Protein AF-X1R848-F1 (afdb_monomer)

Mean predicted aligned error: 7.45 Å

pLDDT: mean 89.84, std 11.19, range [42.41, 97.81]

Foldseek 3Di:
DDPPVDKDFDDDPNHTDDIDDDDDPVCVVVVVVVVVVVVVVVVVVVVVVVCVVVVVVPDDPVNVVVVVVVVVVVVVD

Nearest PDB structures (foldseek):
  3die-assembly1_B  TM=4.370E-01  e=2.343E+00  Staphylococcus aureus
  6mos-assembly1_A  TM=4.691E-01  e=4.380E+00  Thermosipho africanus TCF52B

Sequence (77 aa):
QLKVDKDIIITSNGKPIAILYPVEQDNLESSLITLRRARALLAMEDIQKEAVNKGLDKTTEEEIEKEIKAMRLERSR

Organism: NCBI:txid412755

Secondary structure (DSSP, 8-state):
-----SPEEEEETTEEEEEE----TTTHHHHHHHHHHHHHHHHHHHHHHHHHHTTGGG--HHHHHHHHHHHHHHHH-

Radius of gyration: 20.95 Å; Cα contacts (8 Å, |Δi|>4): 32; chains: 1; bounding box: 44×43×50 Å

Solvent-accessible surface area (backbone atoms only — not comparable to full-atom values): 4786 Å² total; per-residue (Å²): 1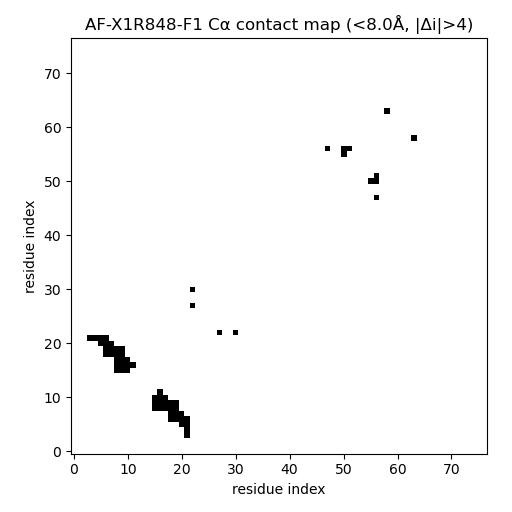34,88,84,65,92,58,75,42,79,40,63,57,96,89,37,83,75,48,74,49,72,77,73,50,93,91,43,40,68,64,50,51,53,50,55,52,50,53,52,50,52,54,54,48,50,53,51,50,53,51,29,50,76,69,64,61,71,70,76,45,73,66,60,52,52,52,52,53,51,53,56,54,53,60,74,74,109

Structure (mmCIF, N/CA/C/O backbone):
data_AF-X1R848-F1
#
_entry.id   AF-X1R848-F1
#
loop_
_atom_site.group_PDB
_atom_site.id
_atom_site.type_symbol
_atom_site.label_atom_id
_atom_site.label_alt_id
_atom_site.label_comp_id
_atom_site.label_asym_id
_atom_site.label_entity_id
_atom_site.label_seq_id
_atom_site.pdbx_PDB_ins_code
_atom_site.Cartn_x
_atom_site.Cartn_y
_atom_site.Cartn_z
_atom_site.occupancy
_atom_site.B_iso_or_equiv
_atom_site.auth_seq_id
_atom_site.auth_comp_id
_atom_site.auth_asym_id
_atom_site.auth_atom_id
_atom_site.pdbx_PDB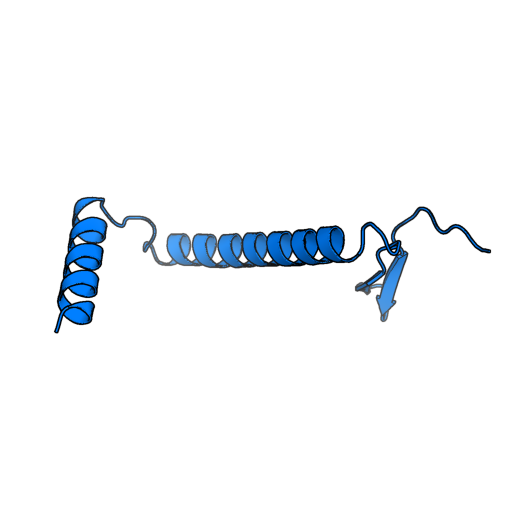_model_num
ATOM 1 N N . GLN A 1 1 ? 18.631 -5.282 -31.203 1.00 42.41 1 GLN A N 1
ATOM 2 C CA . GLN A 1 1 ? 17.954 -4.898 -29.946 1.00 42.41 1 GLN A CA 1
ATOM 3 C C . GLN A 1 1 ? 17.699 -6.168 -29.152 1.00 42.41 1 GLN A C 1
ATOM 5 O O . GLN A 1 1 ? 17.118 -7.089 -29.709 1.00 42.41 1 GLN A O 1
ATOM 10 N N . LEU A 1 2 ? 18.184 -6.254 -27.911 1.00 47.28 2 LEU A N 1
ATOM 11 C CA . LEU A 1 2 ? 17.823 -7.344 -27.002 1.00 47.28 2 LEU A CA 1
ATOM 12 C C . LEU A 1 2 ? 16.446 -7.020 -26.415 1.00 47.28 2 LEU A C 1
ATOM 14 O O . LEU A 1 2 ? 16.331 -6.091 -25.622 1.00 47.28 2 LEU A O 1
ATOM 18 N N . LYS A 1 3 ? 15.411 -7.753 -26.838 1.00 53.84 3 LYS A N 1
ATOM 19 C CA . LYS A 1 3 ? 14.126 -7.778 -26.135 1.00 53.84 3 LYS A CA 1
ATOM 20 C C . LYS A 1 3 ? 14.299 -8.676 -24.919 1.00 53.84 3 LYS A C 1
ATOM 22 O O . LYS A 1 3 ? 14.419 -9.892 -25.055 1.00 53.84 3 LYS A O 1
ATOM 27 N N . VAL A 1 4 ? 14.446 -8.064 -23.751 1.00 60.84 4 VAL A N 1
ATOM 28 C CA . VAL A 1 4 ? 14.461 -8.786 -22.482 1.00 60.84 4 VAL A CA 1
ATOM 29 C C . VAL A 1 4 ? 13.044 -8.727 -21.929 1.00 60.84 4 VAL A C 1
ATOM 31 O O . VAL A 1 4 ? 12.671 -7.763 -21.276 1.00 60.84 4 VAL A O 1
ATOM 34 N N . ASP A 1 5 ? 12.262 -9.766 -22.214 1.00 61.31 5 ASP A N 1
ATOM 35 C CA . ASP A 1 5 ? 10.850 -9.872 -21.811 1.00 61.31 5 ASP A CA 1
ATOM 36 C C . ASP A 1 5 ? 10.679 -10.408 -20.371 1.00 61.31 5 ASP A C 1
ATOM 38 O O . ASP A 1 5 ? 9.624 -10.928 -20.010 1.00 61.31 5 ASP A O 1
ATOM 42 N N . LYS A 1 6 ? 11.736 -10.373 -19.546 1.00 72.94 6 LYS A N 1
ATOM 43 C CA . LYS A 1 6 ? 11.737 -10.934 -18.186 1.00 72.94 6 LYS A CA 1
ATOM 44 C C . LYS A 1 6 ? 12.388 -9.989 -17.186 1.00 72.94 6 LYS A C 1
ATOM 46 O O . LYS A 1 6 ? 13.424 -9.396 -17.481 1.00 72.94 6 LYS A O 1
ATOM 51 N N . ASP A 1 7 ? 11.824 -9.943 -15.985 1.00 84.44 7 ASP A N 1
ATOM 52 C CA . ASP A 1 7 ? 12.421 -9.264 -14.836 1.00 84.44 7 ASP A CA 1
ATOM 53 C C . ASP A 1 7 ? 13.798 -9.856 -14.517 1.00 84.44 7 ASP A C 1
ATOM 55 O O . ASP A 1 7 ? 13.984 -11.078 -14.496 1.00 84.44 7 ASP A O 1
ATOM 59 N N . ILE A 1 8 ? 14.771 -8.987 -14.241 1.00 89.88 8 ILE A N 1
ATOM 60 C CA . ILE A 1 8 ? 16.125 -9.391 -13.850 1.00 89.88 8 ILE A CA 1
ATOM 61 C C . ILE A 1 8 ? 16.281 -9.195 -12.345 1.00 89.88 8 ILE A C 1
ATOM 63 O O . ILE A 1 8 ? 16.099 -8.094 -11.831 1.00 89.88 8 ILE A O 1
ATOM 67 N N . ILE A 1 9 ? 16.691 -10.245 -11.634 1.00 90.00 9 ILE A N 1
ATOM 68 C CA . ILE A 1 9 ? 17.042 -10.159 -10.213 1.00 90.00 9 ILE A CA 1
ATOM 69 C C . ILE A 1 9 ? 18.541 -9.882 -10.093 1.00 90.00 9 ILE A C 1
ATOM 71 O O . ILE A 1 9 ? 19.369 -10.658 -10.568 1.00 90.00 9 ILE A O 1
ATOM 75 N N . ILE A 1 10 ? 18.894 -8.787 -9.425 1.00 92.62 10 ILE A N 1
ATOM 76 C CA . ILE A 1 10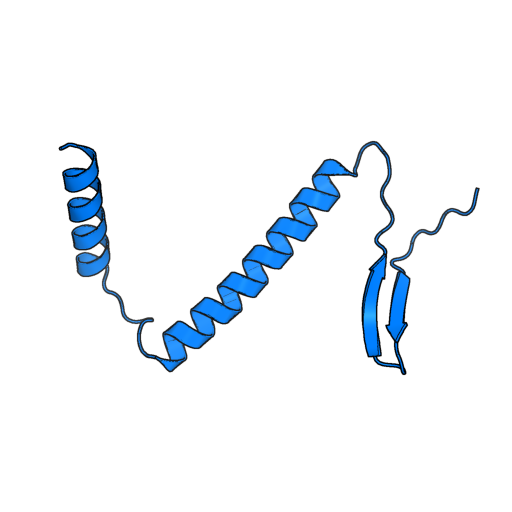 ? 20.274 -8.429 -9.100 1.00 92.62 10 ILE A CA 1
ATOM 77 C C . ILE A 1 10 ? 20.566 -8.929 -7.685 1.00 92.62 10 ILE A C 1
ATOM 79 O O . ILE A 1 10 ? 19.858 -8.582 -6.735 1.00 92.62 10 ILE A O 1
ATOM 83 N N . THR A 1 11 ? 21.621 -9.730 -7.530 1.00 95.44 11 THR A N 1
ATOM 84 C CA . THR A 1 11 ? 22.019 -10.330 -6.247 1.00 95.44 11 THR A CA 1
ATOM 85 C C . THR A 1 11 ? 23.399 -9.859 -5.790 1.00 95.44 11 THR A C 1
ATOM 87 O O . THR A 1 11 ? 24.295 -9.709 -6.615 1.00 95.44 11 THR A O 1
ATOM 90 N N . SER A 1 12 ? 23.604 -9.735 -4.478 1.00 93.81 12 SER A N 1
ATOM 91 C CA . SER A 1 12 ? 24.918 -9.583 -3.839 1.00 93.81 12 SER A CA 1
ATOM 92 C C . SER A 1 12 ? 25.131 -10.725 -2.848 1.00 93.81 12 SER A C 1
ATOM 94 O O . SER A 1 12 ? 24.278 -10.971 -1.996 1.00 93.81 12 SER A O 1
ATOM 96 N N . ASN A 1 13 ? 26.237 -11.465 -2.980 1.00 94.50 13 ASN A N 1
ATOM 97 C CA . ASN A 1 13 ? 26.548 -12.648 -2.161 1.00 94.50 13 ASN A CA 1
ATOM 98 C C . ASN A 1 13 ? 25.396 -13.674 -2.093 1.00 94.50 13 ASN A C 1
ATOM 100 O O . ASN A 1 13 ? 25.060 -14.182 -1.024 1.00 94.50 13 ASN A O 1
ATOM 104 N N . GLY A 1 14 ? 24.741 -13.930 -3.230 1.00 93.56 14 GLY A N 1
ATOM 105 C CA . GLY A 1 14 ? 23.610 -14.861 -3.326 1.00 93.56 14 GLY A CA 1
ATOM 106 C C . GLY A 1 14 ? 22.284 -14.339 -2.756 1.00 93.56 14 GLY A C 1
ATOM 107 O O . GLY A 1 14 ? 21.288 -15.054 -2.811 1.00 93.56 14 GLY A O 1
ATOM 108 N N . LYS A 1 15 ? 22.237 -13.103 -2.238 1.00 94.56 15 LYS A N 1
ATOM 109 C CA . LYS A 1 15 ? 21.014 -12.475 -1.719 1.00 94.56 15 LYS A CA 1
ATOM 110 C C . LYS A 1 15 ? 20.469 -11.444 -2.713 1.00 94.56 15 LYS A C 1
ATOM 112 O O . LYS A 1 15 ? 21.248 -10.607 -3.173 1.00 94.56 15 LYS A O 1
ATOM 117 N N . PRO A 1 16 ? 19.168 -11.458 -3.047 1.00 93.38 16 PRO A N 1
ATOM 118 C CA . PRO A 1 16 ? 18.554 -10.417 -3.868 1.00 93.38 16 PRO A CA 1
ATOM 119 C C . PRO A 1 16 ? 18.718 -9.031 -3.237 1.00 93.38 16 PRO A C 1
ATOM 121 O O . PRO A 1 16 ? 18.424 -8.851 -2.057 1.00 93.38 16 PRO A O 1
ATOM 124 N N . ILE A 1 17 ? 19.185 -8.062 -4.026 1.00 94.69 17 ILE A N 1
ATOM 125 C CA . ILE A 1 17 ? 19.347 -6.661 -3.607 1.00 94.69 17 ILE A CA 1
ATOM 126 C C . ILE A 1 17 ? 18.551 -5.681 -4.470 1.00 94.69 17 ILE A C 1
ATOM 128 O O 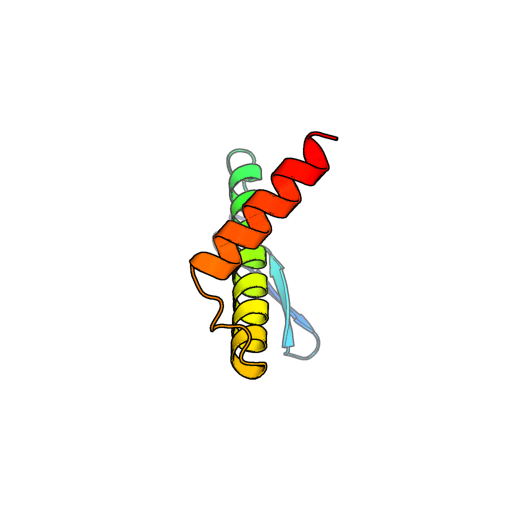. ILE A 1 17 ? 18.258 -4.578 -4.015 1.00 94.69 17 ILE A O 1
ATOM 132 N N . ALA A 1 18 ? 18.194 -6.059 -5.699 1.00 91.06 18 ALA A N 1
ATOM 133 C CA . ALA A 1 18 ? 17.365 -5.240 -6.575 1.00 91.06 18 ALA A CA 1
ATOM 134 C C . ALA A 1 18 ? 16.665 -6.089 -7.643 1.00 91.06 18 ALA A C 1
ATOM 136 O O . ALA A 1 18 ? 17.067 -7.218 -7.929 1.00 91.06 18 ALA A O 1
ATOM 137 N N . ILE A 1 19 ? 15.629 -5.510 -8.245 1.00 88.44 19 ILE A N 1
ATOM 138 C CA . ILE A 1 19 ? 14.930 -6.045 -9.413 1.00 88.44 19 ILE A CA 1
ATOM 139 C C . ILE A 1 19 ? 15.015 -4.983 -10.509 1.00 88.44 19 ILE A C 1
ATOM 141 O O . ILE A 1 19 ? 14.747 -3.808 -10.252 1.00 88.44 19 ILE A O 1
ATOM 145 N N . LEU A 1 20 ? 15.401 -5.392 -11.714 1.00 88.81 20 LEU A N 1
ATOM 146 C CA . LEU A 1 20 ? 15.310 -4.583 -12.920 1.00 88.81 20 LEU A CA 1
ATOM 147 C C . LEU A 1 20 ? 14.041 -4.997 -13.666 1.00 88.81 20 LEU A C 1
ATOM 149 O O . LEU A 1 20 ? 13.937 -6.136 -14.125 1.00 88.81 20 LEU A O 1
ATOM 153 N N . TYR A 1 21 ? 13.094 -4.072 -13.764 1.00 83.94 21 TYR A N 1
ATOM 154 C CA . TYR A 1 21 ? 11.843 -4.268 -14.488 1.00 83.94 21 TYR A CA 1
ATOM 155 C C . TYR A 1 21 ? 11.947 -3.578 -15.857 1.00 83.94 21 TYR A C 1
ATOM 157 O O . TYR A 1 21 ? 12.265 -2.381 -15.891 1.00 83.94 21 TYR A O 1
ATOM 165 N N . PRO A 1 22 ? 11.741 -4.294 -16.976 1.00 82.75 22 PRO A N 1
ATOM 166 C CA . PRO A 1 22 ? 11.772 -3.685 -18.297 1.00 82.75 22 PRO A CA 1
ATOM 167 C C . PRO A 1 22 ? 10.594 -2.719 -18.460 1.00 82.75 22 PRO A C 1
ATOM 169 O O . PRO A 1 22 ? 9.458 -3.031 -18.119 1.00 82.75 22 PRO A O 1
ATOM 172 N N . VAL A 1 23 ? 10.874 -1.537 -19.000 1.00 85.75 23 VAL A N 1
ATOM 173 C CA . VAL A 1 23 ? 9.872 -0.503 -19.283 1.00 85.75 23 VAL A CA 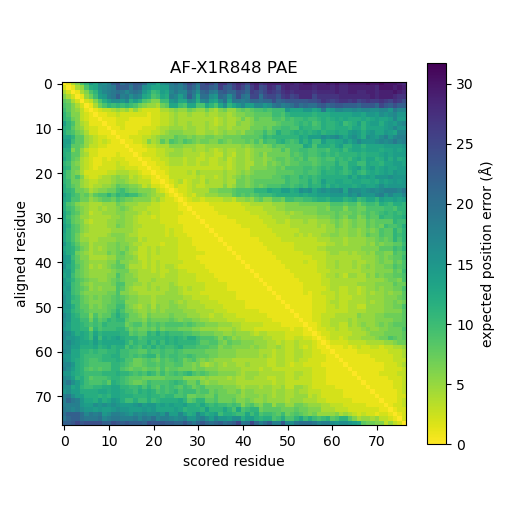1
ATOM 174 C C . VAL A 1 23 ? 10.036 -0.012 -20.714 1.00 85.75 23 VAL A C 1
ATOM 176 O O . VAL A 1 23 ? 11.151 0.073 -21.230 1.00 85.75 23 VAL A O 1
ATOM 179 N N . GLU A 1 24 ? 8.918 0.329 -21.339 1.00 86.25 24 GLU A N 1
ATOM 180 C CA . GLU A 1 24 ? 8.844 0.998 -22.635 1.00 86.25 24 GLU A CA 1
ATOM 181 C C . GLU A 1 24 ? 8.332 2.433 -22.436 1.00 86.25 24 GLU A C 1
ATOM 183 O O . GLU A 1 24 ? 7.822 2.796 -21.372 1.00 86.25 24 GLU A O 1
ATOM 188 N N . GLN A 1 25 ? 8.506 3.293 -23.442 1.00 82.19 25 GLN A N 1
ATOM 189 C CA . GLN A 1 25 ? 8.174 4.717 -23.319 1.00 82.19 25 GLN A CA 1
ATOM 190 C C . GLN A 1 25 ? 6.686 4.958 -23.011 1.00 82.19 25 GLN A C 1
ATOM 192 O O . GLN A 1 25 ? 6.348 5.920 -22.325 1.00 82.19 25 GLN A O 1
ATOM 197 N N . ASP A 1 26 ? 5.809 4.085 -23.496 1.00 88.88 26 ASP A N 1
ATOM 198 C CA . ASP A 1 26 ? 4.36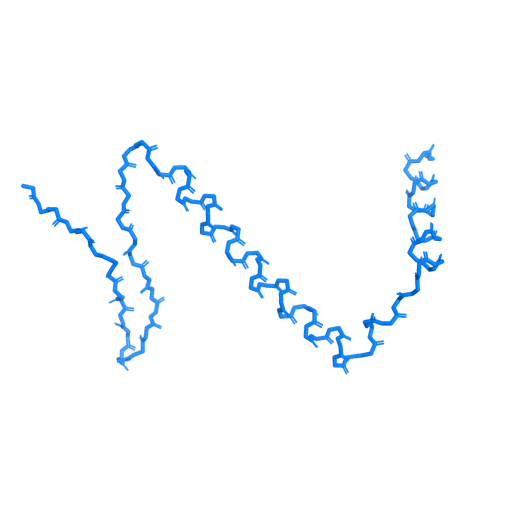1 4.156 -23.313 1.00 88.88 26 ASP A CA 1
ATOM 199 C C . ASP A 1 26 ? 3.887 3.665 -21.934 1.00 88.88 26 ASP A C 1
ATOM 201 O O . ASP A 1 26 ? 2.817 4.067 -21.478 1.00 88.88 26 ASP A O 1
ATOM 205 N N . ASN A 1 27 ? 4.684 2.842 -21.244 1.00 85.12 27 ASN A N 1
ATOM 206 C CA . ASN A 1 27 ? 4.297 2.195 -19.990 1.00 85.12 27 ASN A CA 1
ATOM 207 C C . ASN A 1 27 ? 5.129 2.619 -18.768 1.00 85.12 27 ASN A C 1
ATOM 209 O O . ASN A 1 27 ? 4.837 2.173 -17.652 1.00 85.12 27 ASN A O 1
ATOM 213 N N . LEU A 1 28 ? 6.138 3.479 -18.943 1.00 88.25 28 LEU A N 1
ATOM 214 C CA . LEU A 1 28 ? 7.036 3.921 -17.873 1.00 88.25 28 LEU A CA 1
ATOM 215 C C . LEU A 1 28 ? 6.274 4.499 -16.670 1.00 88.25 28 LEU A C 1
ATOM 217 O O . LEU A 1 28 ? 6.449 4.036 -15.542 1.00 88.25 28 LEU A O 1
ATOM 221 N N . GLU A 1 29 ? 5.402 5.482 -16.904 1.00 91.88 29 GLU A N 1
ATOM 222 C CA . GLU A 1 29 ? 4.662 6.171 -15.838 1.00 91.88 29 GLU A CA 1
ATOM 223 C C . GLU A 1 29 ? 3.705 5.226 -15.102 1.00 91.88 29 GLU A C 1
ATOM 225 O O . GLU A 1 29 ? 3.696 5.164 -13.870 1.00 91.88 29 GLU A O 1
ATOM 230 N N . SER A 1 30 ? 2.939 4.418 -15.841 1.00 91.25 30 SER A N 1
ATOM 231 C CA . SER A 1 30 ? 2.036 3.426 -15.248 1.00 91.25 30 SER A CA 1
ATOM 232 C C . SER A 1 30 ? 2.789 2.368 -14.440 1.00 91.25 30 SER A C 1
ATOM 234 O O . SER A 1 30 ? 2.331 1.979 -13.360 1.00 91.25 30 SER A O 1
ATOM 236 N N . SER A 1 31 ? 3.962 1.938 -14.913 1.00 89.31 31 SER A N 1
ATOM 237 C CA . SER A 1 31 ? 4.818 0.974 -14.213 1.00 89.31 31 SER A CA 1
ATOM 238 C C . SER A 1 31 ? 5.369 1.573 -12.918 1.00 89.31 31 SER A C 1
ATOM 240 O O . SER A 1 31 ? 5.271 0.957 -11.856 1.00 89.31 31 SER A O 1
ATOM 242 N N . LEU A 1 32 ? 5.858 2.817 -12.960 1.00 90.25 32 LEU A N 1
ATOM 243 C CA . LEU A 1 32 ? 6.339 3.532 -11.775 1.00 90.25 32 LEU A CA 1
ATOM 244 C C . LEU A 1 32 ? 5.235 3.742 -10.735 1.00 90.25 32 LEU A C 1
ATOM 246 O O . LEU A 1 32 ? 5.461 3.510 -9.544 1.00 90.25 32 LEU A O 1
ATOM 250 N N . ILE A 1 33 ? 4.039 4.154 -11.159 1.00 94.75 33 ILE A N 1
ATOM 251 C CA . ILE A 1 33 ? 2.884 4.318 -10.265 1.00 94.75 33 ILE A CA 1
ATOM 252 C C . ILE A 1 33 ? 2.522 2.982 -9.613 1.00 94.75 33 ILE A C 1
ATOM 254 O O . ILE A 1 33 ? 2.286 2.936 -8.404 1.00 94.75 33 ILE A O 1
ATOM 258 N N . THR A 1 34 ? 2.519 1.894 -10.382 1.00 92.38 34 THR A N 1
ATOM 259 C CA . THR A 1 34 ? 2.203 0.551 -9.878 1.00 92.38 34 THR A CA 1
ATOM 260 C C . THR A 1 34 ? 3.213 0.099 -8.828 1.00 92.38 34 THR A C 1
ATOM 262 O O . THR A 1 34 ? 2.819 -0.293 -7.731 1.00 92.38 34 THR A O 1
ATOM 265 N N . LEU A 1 35 ? 4.513 0.247 -9.101 1.00 91.25 35 LEU A N 1
ATOM 266 C CA . LEU A 1 35 ? 5.571 -0.099 -8.147 1.00 91.25 35 LEU A CA 1
ATOM 267 C C . LEU A 1 35 ? 5.502 0.749 -6.868 1.00 91.25 35 LEU A C 1
ATOM 269 O O . LEU A 1 35 ? 5.674 0.229 -5.764 1.00 91.25 35 LEU A O 1
ATOM 273 N N . ARG A 1 36 ? 5.212 2.051 -6.989 1.00 93.38 36 ARG A N 1
ATOM 274 C CA . ARG A 1 36 ? 5.025 2.938 -5.828 1.00 9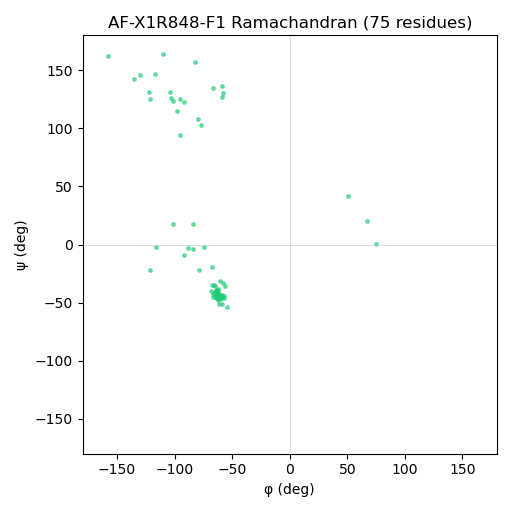3.38 36 ARG A CA 1
ATOM 275 C C . ARG A 1 36 ? 3.822 2.523 -4.983 1.00 93.38 36 ARG A C 1
ATOM 277 O O . ARG A 1 36 ? 3.932 2.499 -3.760 1.00 93.38 36 ARG A O 1
ATOM 284 N N . ARG A 1 37 ? 2.703 2.160 -5.617 1.00 96.50 37 ARG A N 1
ATOM 285 C CA . ARG A 1 37 ? 1.511 1.649 -4.922 1.00 96.50 37 ARG A CA 1
ATOM 286 C C . ARG A 1 37 ? 1.795 0.334 -4.211 1.00 96.50 37 ARG A C 1
ATOM 288 O O . ARG A 1 37 ? 1.457 0.214 -3.041 1.00 96.50 37 ARG A O 1
ATOM 295 N N . ALA A 1 38 ? 2.461 -0.608 -4.877 1.00 94.88 38 ALA A N 1
ATOM 296 C CA . ALA A 1 38 ? 2.836 -1.881 -4.270 1.00 94.88 38 ALA A CA 1
ATOM 297 C C . ALA A 1 38 ? 3.695 -1.664 -3.012 1.00 94.88 38 ALA A C 1
ATOM 299 O O . ALA A 1 38 ? 3.418 -2.238 -1.964 1.00 94.88 38 ALA A O 1
ATOM 300 N N . ARG A 1 39 ? 4.675 -0.751 -3.076 1.00 93.81 39 ARG A N 1
ATOM 301 C CA . ARG A 1 39 ? 5.489 -0.377 -1.910 1.00 93.81 39 ARG A CA 1
ATOM 302 C C . ARG A 1 39 ? 4.656 0.234 -0.781 1.00 93.81 39 ARG A C 1
ATOM 304 O O . ARG A 1 39 ? 4.884 -0.096 0.377 1.00 93.81 39 ARG A O 1
ATOM 311 N N . ALA A 1 40 ? 3.713 1.117 -1.106 1.00 97.38 40 ALA A N 1
ATOM 312 C CA . ALA A 1 40 ? 2.838 1.730 -0.110 1.00 97.38 40 ALA A CA 1
ATOM 313 C C . ALA A 1 40 ? 1.941 0.693 0.585 1.00 97.38 40 ALA A C 1
ATOM 315 O O . ALA A 1 40 ? 1.768 0.762 1.797 1.00 97.38 40 ALA A O 1
ATOM 316 N N . LEU A 1 41 ? 1.421 -0.288 -0.160 1.00 97.81 41 LEU A N 1
ATOM 317 C CA . LEU A 1 41 ? 0.612 -1.377 0.394 1.00 97.81 41 LEU A CA 1
ATOM 318 C C . LEU A 1 41 ? 1.414 -2.257 1.357 1.00 97.81 41 LEU A C 1
ATOM 320 O O . LEU A 1 41 ? 0.928 -2.537 2.445 1.00 97.81 41 LEU A O 1
ATOM 324 N N . LEU A 1 42 ? 2.647 -2.626 0.998 1.00 97.06 42 LEU A N 1
ATOM 325 C CA . LEU A 1 42 ? 3.528 -3.394 1.888 1.00 97.06 42 LEU A CA 1
ATOM 326 C C . LEU A 1 42 ? 3.840 -2.624 3.178 1.00 97.06 42 LEU A C 1
ATOM 328 O O . LEU A 1 42 ? 3.734 -3.169 4.270 1.00 97.06 42 LEU A O 1
ATOM 332 N N . ALA A 1 43 ? 4.149 -1.329 3.067 1.00 97.19 43 ALA A N 1
ATOM 333 C CA . ALA A 1 43 ? 4.378 -0.491 4.242 1.00 97.19 43 ALA A CA 1
ATOM 334 C C . ALA A 1 43 ? 3.121 -0.373 5.123 1.00 97.19 43 ALA A C 1
ATOM 336 O O . ALA A 1 43 ? 3.214 -0.390 6.348 1.00 97.19 43 ALA A O 1
ATOM 337 N N . MET A 1 44 ? 1.939 -0.267 4.508 1.00 97.19 44 MET A N 1
ATOM 338 C CA . MET A 1 44 ? 0.667 -0.238 5.227 1.00 97.19 44 MET A CA 1
ATOM 339 C C . MET A 1 44 ? 0.402 -1.559 5.956 1.00 97.19 44 MET A C 1
ATOM 341 O O . MET A 1 44 ? -0.055 -1.534 7.094 1.00 97.19 44 MET A O 1
ATOM 345 N N . GLU A 1 45 ? 0.711 -2.696 5.333 1.00 97.25 45 GLU A N 1
ATOM 346 C CA . GLU A 1 45 ? 0.597 -4.015 5.956 1.00 97.25 45 GLU A CA 1
ATOM 347 C C . GLU A 1 45 ? 1.486 -4.121 7.203 1.00 97.25 45 GLU A C 1
ATOM 349 O O . GLU A 1 45 ? 1.023 -4.566 8.253 1.00 97.25 45 GLU A O 1
ATOM 354 N N . ASP A 1 46 ? 2.732 -3.650 7.124 1.00 97.19 46 ASP A N 1
ATOM 355 C CA . ASP A 1 46 ? 3.647 -3.631 8.269 1.00 97.19 46 ASP A CA 1
ATOM 356 C C . ASP A 1 46 ? 3.132 -2.727 9.401 1.00 97.19 46 ASP A C 1
ATOM 358 O O . ASP A 1 46 ? 3.157 -3.117 10.571 1.00 97.19 46 ASP A O 1
ATOM 362 N N . ILE A 1 47 ? 2.595 -1.548 9.063 1.00 96.31 47 ILE A N 1
ATOM 363 C CA . ILE A 1 47 ? 1.967 -0.643 10.038 1.00 96.31 47 ILE A CA 1
ATOM 364 C C . ILE A 1 47 ? 0.766 -1.316 10.713 1.00 96.31 47 ILE A C 1
ATOM 366 O O . ILE A 1 47 ? 0.630 -1.245 11.933 1.00 96.31 47 ILE A O 1
ATOM 370 N N . GLN A 1 48 ? -0.100 -1.976 9.943 1.00 95.44 48 GLN A N 1
ATOM 371 C CA . GLN A 1 48 ? -1.289 -2.646 10.474 1.00 95.44 48 GLN A CA 1
ATOM 372 C C . GLN A 1 48 ? -0.922 -3.825 11.378 1.00 95.44 48 GLN A C 1
ATOM 374 O O . GLN A 1 48 ? -1.501 -3.965 12.454 1.00 95.44 48 GLN A O 1
ATOM 379 N N . LYS A 1 49 ? 0.074 -4.636 10.998 1.00 97.12 49 LYS A N 1
ATOM 380 C CA . LYS A 1 49 ? 0.601 -5.710 11.856 1.00 97.12 49 LYS A CA 1
ATOM 381 C C . LYS A 1 49 ? 1.082 -5.163 13.195 1.00 97.12 49 LYS A C 1
ATOM 383 O O . LYS A 1 49 ? 0.745 -5.704 14.245 1.00 97.12 49 LYS A O 1
ATOM 388 N N . GLU A 1 50 ? 1.830 -4.066 13.166 1.00 96.88 50 GLU A N 1
ATOM 389 C CA . GLU A 1 50 ? 2.324 -3.429 14.383 1.00 96.88 50 GLU A CA 1
ATOM 390 C C . GLU A 1 50 ? 1.196 -2.811 15.225 1.00 96.88 50 GLU A C 1
ATOM 392 O O . GLU A 1 50 ? 1.244 -2.864 16.455 1.00 96.88 50 GLU A O 1
ATOM 397 N N . ALA A 1 51 ? 0.156 -2.266 14.588 1.00 95.56 51 ALA A N 1
ATOM 398 C CA . ALA A 1 51 ? -1.029 -1.771 15.283 1.00 95.56 51 ALA A CA 1
ATOM 399 C C . ALA A 1 51 ? -1.741 -2.898 16.046 1.00 95.56 51 ALA A C 1
ATOM 401 O O . ALA A 1 51 ? -2.046 -2.719 17.224 1.00 95.56 51 ALA A O 1
ATOM 402 N N . VAL A 1 52 ? -1.919 -4.070 15.424 1.00 96.38 52 VAL A N 1
ATOM 403 C CA . VAL A 1 52 ? -2.486 -5.263 16.079 1.00 96.38 52 VAL A CA 1
ATOM 404 C C . VAL A 1 52 ? -1.610 -5.719 17.246 1.00 96.38 52 VAL A C 1
ATOM 406 O O . V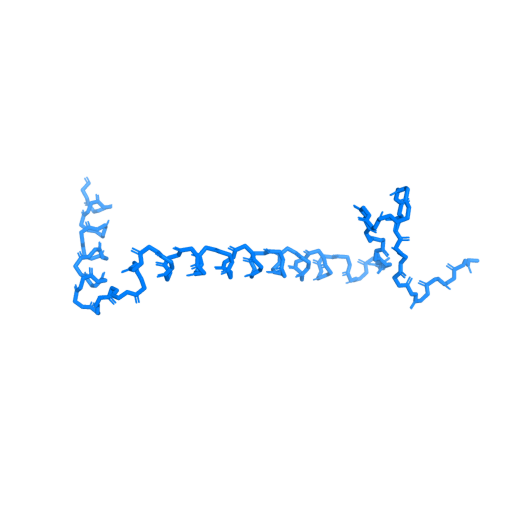AL A 1 52 ? -2.117 -5.945 18.343 1.00 96.38 52 VAL A O 1
ATOM 409 N N . ASN A 1 53 ? -0.286 -5.789 17.060 1.00 96.25 53 ASN A N 1
ATOM 410 C CA . ASN A 1 53 ? 0.643 -6.158 18.138 1.00 96.25 53 ASN A CA 1
ATOM 411 C C . ASN A 1 53 ? 0.538 -5.217 19.350 1.00 96.25 53 ASN A C 1
ATOM 413 O O . ASN A 1 53 ? 0.715 -5.645 20.490 1.00 96.25 53 ASN A O 1
ATOM 417 N N . LYS A 1 54 ? 0.237 -3.937 19.106 1.00 95.12 54 LYS A N 1
ATOM 418 C CA . LYS A 1 54 ? 0.033 -2.912 20.138 1.00 95.12 54 LYS A CA 1
ATOM 419 C C . LYS A 1 54 ? -1.409 -2.818 20.644 1.00 95.12 54 LYS A C 1
ATOM 421 O O . LYS A 1 54 ? -1.669 -2.020 21.542 1.00 95.12 54 LYS A O 1
ATOM 426 N N . GLY A 1 55 ? -2.341 -3.595 20.090 1.00 93.81 55 GLY A N 1
ATOM 427 C CA . GLY A 1 55 ? -3.768 -3.529 20.416 1.00 93.81 55 GLY A CA 1
ATOM 428 C C . GLY A 1 55 ? -4.455 -2.230 19.979 1.00 93.81 55 GLY A C 1
ATOM 429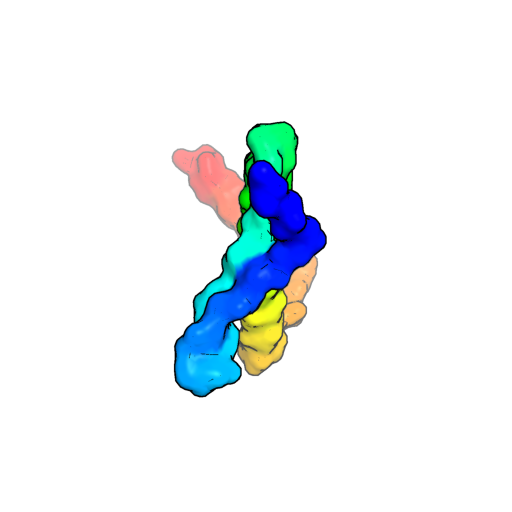 O O . GLY A 1 55 ? -5.495 -1.874 20.532 1.00 93.81 55 GLY A O 1
ATOM 430 N N . LEU A 1 56 ? -3.865 -1.503 19.026 1.00 90.75 56 LEU A N 1
ATOM 431 C CA . LEU A 1 56 ? -4.390 -0.254 18.459 1.00 90.75 56 LEU A CA 1
ATOM 432 C C . LEU A 1 56 ? -5.406 -0.500 17.332 1.00 90.75 56 LEU A C 1
ATOM 434 O O . LEU A 1 56 ? -5.989 0.441 16.812 1.00 90.75 56 LEU A O 1
ATOM 438 N N . ASP A 1 57 ? -5.629 -1.756 16.955 1.00 91.69 57 ASP A N 1
ATOM 439 C CA . ASP A 1 57 ? -6.562 -2.202 15.915 1.00 91.69 57 ASP A CA 1
ATOM 440 C C . ASP A 1 57 ? -8.040 -2.133 16.335 1.00 91.69 57 ASP A C 1
ATOM 442 O O . ASP A 1 57 ? -8.932 -2.439 15.547 1.00 91.69 57 ASP A O 1
ATOM 446 N N . LYS A 1 58 ? -8.308 -1.725 17.579 1.00 91.50 58 LYS A N 1
ATOM 447 C CA . LYS A 1 58 ? -9.641 -1.731 18.196 1.00 91.50 58 LYS A CA 1
ATOM 448 C C . LYS A 1 58 ? -10.317 -0.363 18.229 1.00 91.50 58 LYS A C 1
ATOM 450 O O . LYS A 1 58 ? -11.244 -0.174 19.013 1.00 91.50 58 LYS A O 1
ATOM 455 N N . THR A 1 59 ? -9.854 0.588 17.418 1.00 89.12 59 THR A N 1
ATOM 456 C CA . THR A 1 59 ? -10.475 1.914 17.335 1.00 89.12 59 THR A CA 1
ATOM 457 C C . THR A 1 59 ? -11.934 1.785 16.910 1.00 89.12 59 THR A C 1
ATOM 459 O O . THR A 1 59 ? -12.254 1.151 15.905 1.00 89.12 59 THR A O 1
ATOM 462 N N . THR A 1 60 ? -12.825 2.385 17.688 1.00 93.31 60 THR A N 1
ATOM 463 C CA . THR A 1 60 ? -14.265 2.367 17.425 1.00 93.31 60 THR A CA 1
ATOM 464 C C . THR A 1 60 ? -14.665 3.436 16.408 1.00 93.31 60 THR A C 1
ATOM 466 O O . THR A 1 60 ? -13.999 4.461 16.261 1.00 93.31 60 THR A O 1
ATOM 469 N N . GLU A 1 61 ? -15.805 3.239 15.743 1.00 94.44 61 GLU A N 1
ATOM 470 C CA . GLU A 1 61 ? -16.375 4.229 14.816 1.00 94.44 61 GLU A CA 1
ATOM 471 C C . GLU A 1 61 ? -16.596 5.597 15.495 1.00 94.44 61 GLU A C 1
ATOM 473 O O . GLU A 1 61 ? -16.382 6.649 14.894 1.00 94.44 61 GLU A O 1
ATOM 478 N N . GLU A 1 62 ? -16.982 5.596 16.777 1.00 96.25 62 GLU A N 1
ATOM 479 C CA . GLU A 1 62 ? -17.200 6.817 17.558 1.00 96.25 62 GLU A CA 1
ATOM 480 C C . GLU A 1 62 ? -15.895 7.589 17.799 1.00 96.25 62 GLU A C 1
ATOM 482 O O . GLU A 1 62 ? -15.861 8.813 17.652 1.00 96.25 62 GLU A O 1
ATOM 487 N N . GLU A 1 63 ? -14.808 6.886 18.129 1.00 94.62 63 GLU A N 1
ATOM 488 C CA . GLU A 1 63 ? -13.481 7.486 18.297 1.00 94.62 63 GLU A CA 1
ATOM 489 C C . GLU A 1 63 ? -12.960 8.073 16.981 1.00 94.62 63 GLU A C 1
ATOM 491 O O . GLU A 1 63 ? -12.425 9.184 16.978 1.00 94.62 63 GLU A O 1
ATOM 496 N N . ILE A 1 64 ? -13.184 7.377 15.861 1.00 94.50 64 ILE A N 1
ATOM 497 C CA . ILE A 1 64 ? -12.828 7.856 14.518 1.00 94.50 64 ILE A CA 1
ATOM 498 C C . ILE A 1 64 ? -13.585 9.147 14.192 1.00 94.50 64 ILE A C 1
ATOM 500 O O . ILE A 1 64 ? -12.976 10.150 13.814 1.00 94.50 64 ILE A O 1
ATOM 504 N N . GLU A 1 65 ? -14.907 9.163 14.369 1.00 97.19 65 GLU A N 1
ATOM 505 C CA . GLU A 1 65 ? -15.722 10.340 14.056 1.00 97.19 65 GLU A CA 1
ATOM 506 C C . GLU A 1 65 ? -15.377 11.528 14.967 1.00 97.19 65 GLU A C 1
ATOM 508 O O . GLU A 1 65 ? -15.359 12.681 14.523 1.00 97.19 65 GLU A O 1
ATOM 513 N N . LYS A 1 66 ? -15.060 11.263 16.241 1.00 96.88 66 LYS A N 1
ATOM 514 C CA . LYS A 1 66 ? -14.598 12.285 17.186 1.00 96.88 66 LYS A CA 1
ATOM 515 C C . LYS A 1 66 ? -13.298 12.939 16.713 1.00 96.88 66 LYS A C 1
ATOM 517 O O . LYS A 1 66 ? -13.219 14.169 16.708 1.00 96.88 66 LYS A O 1
ATOM 522 N N . GLU A 1 67 ? -12.321 12.145 16.281 1.00 95.81 67 GLU A N 1
ATOM 523 C CA . GLU A 1 67 ? -11.040 12.637 15.761 1.00 95.81 67 GLU A CA 1
ATOM 524 C C . GLU A 1 67 ? -11.227 13.450 14.468 1.00 95.81 67 GLU A C 1
ATOM 526 O O . GLU A 1 67 ? -10.712 14.563 14.334 1.00 95.81 67 GLU A O 1
ATOM 531 N N . ILE A 1 68 ? -12.051 12.958 13.535 1.00 96.12 68 ILE A N 1
ATOM 532 C CA . ILE A 1 68 ? -12.366 13.666 12.285 1.00 96.12 68 ILE A CA 1
ATOM 533 C C . ILE A 1 68 ? -12.996 15.034 12.572 1.00 96.12 68 ILE A C 1
ATOM 535 O O . ILE A 1 68 ? -12.607 16.038 11.963 1.00 96.12 68 ILE A O 1
ATOM 539 N N . LYS A 1 69 ? -13.969 15.097 13.491 1.00 96.81 69 LYS A N 1
ATOM 540 C CA . LYS A 1 69 ? -14.608 16.359 13.893 1.00 96.81 69 LYS A CA 1
ATOM 541 C C . LYS A 1 69 ? -13.604 17.324 14.515 1.00 96.81 69 LYS A C 1
ATOM 543 O O . LYS A 1 69 ? -13.626 18.503 14.160 1.00 96.81 69 LYS A O 1
ATOM 548 N N . ALA A 1 70 ? -12.723 16.836 15.389 1.00 96.88 70 ALA A N 1
ATOM 549 C CA . ALA A 1 70 ? -11.685 17.649 16.016 1.00 96.88 70 ALA A CA 1
ATOM 550 C C . ALA A 1 70 ? -10.760 18.290 14.965 1.00 96.88 70 ALA A C 1
ATOM 552 O O . ALA A 1 70 ? -10.628 19.515 14.933 1.00 96.88 70 ALA A O 1
ATOM 553 N N . MET A 1 71 ? -10.229 17.494 14.030 1.00 97.19 71 MET A N 1
ATOM 554 C CA . MET A 1 71 ? -9.332 17.985 12.975 1.00 97.19 71 MET A CA 1
ATOM 555 C C . MET A 1 71 ? -10.016 18.943 11.990 1.00 97.19 71 MET A C 1
ATOM 557 O O . MET A 1 71 ? -9.395 19.879 11.484 1.00 97.19 71 MET A O 1
ATOM 561 N N . ARG A 1 72 ? -11.301 18.733 11.680 1.00 95.75 72 ARG A N 1
ATOM 562 C CA . ARG A 1 72 ? -12.068 19.657 10.825 1.00 95.75 72 ARG A CA 1
ATOM 563 C C . ARG A 1 72 ? -12.308 20.999 11.510 1.00 95.75 72 ARG A C 1
ATOM 565 O O . ARG A 1 72 ? -12.210 22.026 10.844 1.00 95.75 72 ARG A O 1
ATOM 572 N N . LEU A 1 73 ? -12.595 20.991 12.814 1.00 95.44 73 LEU A N 1
ATOM 573 C CA . LEU A 1 73 ? -12.757 22.214 13.598 1.00 95.44 73 LEU A CA 1
ATOM 574 C C . LEU A 1 73 ? -11.443 23.001 13.656 1.00 95.44 73 LEU A C 1
ATOM 576 O O . LEU A 1 73 ? -11.453 24.210 13.435 1.00 95.44 73 LEU A O 1
ATOM 580 N N . GLU A 1 74 ? -10.319 22.318 13.883 1.00 95.69 74 GLU A N 1
ATOM 581 C CA . GLU A 1 74 ? -8.987 22.932 13.898 1.00 95.69 74 GLU A CA 1
ATOM 582 C C . GLU A 1 74 ? -8.651 23.626 12.572 1.00 95.69 74 GLU A C 1
ATOM 584 O O . GLU A 1 74 ? -8.205 24.764 12.581 1.00 95.69 74 GLU A O 1
ATOM 589 N N . ARG A 1 75 ? -8.952 22.999 11.426 1.00 91.81 75 ARG A N 1
ATOM 590 C CA . ARG A 1 75 ? -8.727 23.594 10.092 1.00 91.81 75 ARG A CA 1
ATOM 591 C C . ARG A 1 75 ? -9.615 24.800 9.776 1.00 91.81 75 ARG A C 1
ATOM 593 O O . ARG A 1 75 ? -9.334 25.514 8.819 1.00 91.81 75 ARG A O 1
ATOM 600 N N . SER A 1 76 ? -10.725 24.960 10.495 1.00 88.81 76 SER A N 1
ATOM 601 C CA . SER A 1 76 ? -11.683 26.055 10.293 1.00 88.81 76 SER A CA 1
ATOM 602 C C . SER A 1 76 ? -11.400 27.293 11.152 1.00 88.81 76 SER A C 1
ATOM 604 O O . SER A 1 76 ? -12.054 28.317 10.957 1.00 88.81 76 SER A O 1
ATOM 606 N N . ARG A 1 77 ? -10.462 27.188 12.102 1.00 66.81 77 ARG A N 1
ATOM 607 C CA . ARG A 1 77 ? -9.942 28.296 12.912 1.00 66.81 77 ARG A CA 1
ATOM 608 C C . ARG A 1 77 ? -8.755 28.960 12.229 1.00 66.81 77 ARG A C 1
ATOM 610 O O . ARG A 1 77 ? -8.636 30.189 12.416 1.00 66.81 77 ARG A O 1
#